Protein AF-A0A961WMD3-F1 (afdb_monomer)

Solvent-accessible surface area (backbone atoms only — not comparable to full-atom values): 5045 Å² total; per-residue (Å²): 136,81,81,78,78,79,78,76,82,46,42,66,55,52,54,49,48,43,68,72,74,46,56,74,76,60,48,69,50,53,70,40,63,73,36,66,57,94,98,42,69,40,70,45,73,60,82,41,80,91,43,36,37,92,47,68,89,90,78,50,33,69,35,70,65,55,52,50,55,49,52,56,51,51,54,56,60,65,73,104

pLDDT: mean 85.51, std 15.56, range [36.16, 97.44]

Foldseek 3Di:
DDDPPCPACFQVNLVVCLVPPDDPVLVVQVKGWPADDDLDTDIDRDPDPVQWDQDDPPGTDGDVVSVVSVVVSVVVSSVD

Structure (mmCIF, N/CA/C/O backbone):
data_AF-A0A961WMD3-F1
#
_entry.id   AF-A0A961WMD3-F1
#
loop_
_atom_site.group_PDB
_atom_site.id
_atom_site.type_symbol
_atom_site.label_atom_id
_atom_site.label_alt_id
_atom_site.label_comp_id
_atom_site.label_asym_id
_atom_site.label_entity_id
_atom_site.label_seq_id
_atom_site.pdbx_PDB_ins_code
_atom_site.Cartn_x
_atom_site.Cartn_y
_atom_site.Cartn_z
_atom_site.occupancy
_atom_site.B_iso_or_equiv
_atom_site.auth_seq_id
_atom_site.auth_comp_id
_atom_site.auth_asym_id
_atom_site.auth_atom_id
_atom_site.pdbx_PDB_model_num
ATOM 1 N N . MET A 1 1 ? -16.452 8.586 34.086 1.00 36.72 1 MET A N 1
ATOM 2 C CA . MET A 1 1 ? -15.275 7.806 33.657 1.00 36.72 1 MET A CA 1
ATOM 3 C C . MET A 1 1 ? -15.735 6.912 32.517 1.00 36.72 1 MET A C 1
ATOM 5 O O . MET A 1 1 ? -16.231 5.825 32.771 1.00 36.72 1 MET A O 1
ATOM 9 N N . ALA A 1 2 ? -15.741 7.442 31.292 1.00 36.16 2 ALA A N 1
ATOM 10 C CA . ALA A 1 2 ? -16.126 6.671 30.115 1.00 36.16 2 ALA A CA 1
ATOM 11 C C . ALA A 1 2 ? -14.916 5.836 29.699 1.00 36.16 2 ALA A C 1
ATOM 13 O O . ALA A 1 2 ? -13.817 6.370 29.558 1.00 36.16 2 ALA A O 1
ATOM 14 N N . GLN A 1 3 ? -15.116 4.527 29.615 1.00 39.75 3 GLN A N 1
ATOM 15 C CA . GLN A 1 3 ? -14.104 3.569 29.203 1.00 39.75 3 GLN A CA 1
ATOM 16 C C . GLN A 1 3 ? -13.710 3.890 27.757 1.00 39.75 3 GLN A C 1
ATOM 18 O O . GLN A 1 3 ? -14.543 3.822 26.859 1.00 39.75 3 GLN A O 1
ATOM 23 N N . SER A 1 4 ? -12.461 4.294 27.537 1.00 43.06 4 SER A N 1
ATOM 24 C CA . SER A 1 4 ? -11.857 4.305 26.209 1.00 43.06 4 SER A CA 1
ATOM 25 C C . SER A 1 4 ? -11.570 2.852 25.842 1.00 43.06 4 SER A C 1
ATOM 27 O O . SER A 1 4 ? -10.567 2.291 26.289 1.00 43.06 4 SER A O 1
ATOM 29 N N . GLU A 1 5 ? -12.480 2.217 25.104 1.00 46.47 5 GLU A N 1
ATOM 30 C CA . GLU A 1 5 ? -12.199 0.942 24.448 1.00 46.47 5 GLU A CA 1
ATOM 31 C C . GLU A 1 5 ? -10.994 1.147 23.529 1.00 46.47 5 GLU A C 1
ATOM 33 O O . GLU A 1 5 ? -11.061 1.828 22.507 1.00 46.47 5 GLU A O 1
ATOM 38 N N . ASN A 1 6 ? -9.850 0.614 23.947 1.00 53.69 6 ASN A N 1
ATOM 39 C CA . ASN A 1 6 ? -8.614 0.663 23.187 1.00 53.69 6 ASN A CA 1
ATOM 40 C C . ASN A 1 6 ? -8.730 -0.399 22.084 1.00 53.69 6 ASN A C 1
ATOM 42 O O . ASN A 1 6 ? -8.235 -1.518 22.231 1.00 53.69 6 ASN A O 1
ATOM 46 N N . ASN A 1 7 ? -9.469 -0.079 21.019 1.00 56.00 7 ASN A N 1
ATOM 47 C CA . ASN A 1 7 ? -9.637 -0.946 19.859 1.00 56.00 7 ASN A CA 1
ATOM 48 C C . ASN A 1 7 ? -8.314 -0.953 19.078 1.00 56.00 7 ASN A C 1
ATOM 50 O O . ASN A 1 7 ? -8.091 -0.146 18.180 1.00 56.00 7 ASN A O 1
ATOM 54 N N . SER A 1 8 ? -7.364 -1.775 19.522 1.00 68.88 8 SER A N 1
ATOM 55 C CA . SER A 1 8 ? -6.021 -1.799 18.949 1.00 68.88 8 SER A CA 1
ATOM 56 C C . SER A 1 8 ? -6.074 -2.404 17.547 1.00 68.88 8 SER A C 1
ATOM 58 O O . SER A 1 8 ? -6.140 -3.622 17.414 1.00 68.88 8 SER A O 1
ATOM 60 N N . PHE A 1 9 ? -5.985 -1.566 16.514 1.00 79.69 9 PHE A N 1
ATOM 61 C CA . PHE A 1 9 ? -5.863 -2.007 15.125 1.00 79.69 9 PHE A CA 1
ATOM 62 C C . PHE A 1 9 ? -4.570 -2.812 14.928 1.00 79.69 9 PHE A C 1
ATOM 64 O O . PHE A 1 9 ? -3.460 -2.313 15.171 1.00 79.69 9 PHE A O 1
ATOM 71 N N . SER A 1 10 ? -4.703 -4.085 14.551 1.00 86.94 10 SER A N 1
ATOM 72 C CA . SER A 1 10 ? -3.577 -5.009 14.424 1.00 86.94 10 SER A CA 1
ATOM 73 C C . SER A 1 10 ? -3.003 -5.044 13.005 1.00 86.94 10 SER A C 1
ATOM 75 O O . SER A 1 10 ? -3.615 -4.605 12.033 1.00 86.94 10 SER A O 1
ATOM 77 N N . LYS A 1 11 ? -1.812 -5.642 12.858 1.00 90.50 11 LYS A N 1
ATOM 78 C CA . LYS A 1 11 ? -1.214 -5.892 11.534 1.00 90.50 11 LYS A CA 1
ATOM 79 C C . LYS A 1 11 ? -2.114 -6.759 10.647 1.00 90.50 11 LYS A C 1
ATOM 81 O O . LYS A 1 11 ? -2.142 -6.570 9.436 1.00 90.50 11 LYS A O 1
ATOM 86 N N . ALA A 1 12 ? -2.814 -7.722 11.250 1.00 90.50 12 ALA A N 1
ATOM 87 C CA . ALA A 1 12 ? -3.698 -8.633 10.532 1.00 90.50 12 ALA A CA 1
ATOM 88 C C . ALA A 1 12 ? -4.950 -7.906 10.025 1.00 90.50 12 ALA A C 1
ATOM 90 O O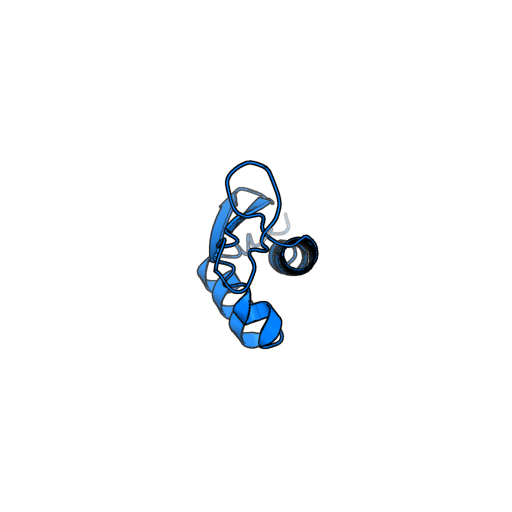 . ALA A 1 12 ? -5.366 -8.134 8.889 1.00 90.50 12 ALA A O 1
ATOM 91 N N . ASP A 1 13 ? -5.484 -6.976 10.820 1.00 91.06 13 ASP A N 1
ATOM 92 C CA . ASP A 1 13 ? -6.619 -6.140 10.419 1.00 91.06 13 ASP A CA 1
ATOM 93 C C . ASP A 1 13 ? -6.222 -5.234 9.249 1.00 91.06 13 ASP A C 1
ATOM 95 O O . ASP A 1 13 ? -6.912 -5.197 8.232 1.00 91.06 13 ASP A O 1
ATOM 99 N N . ALA A 1 14 ? -5.042 -4.606 9.326 1.00 91.75 14 ALA A N 1
ATOM 100 C CA . ALA A 1 14 ? -4.482 -3.808 8.235 1.00 91.75 14 ALA A CA 1
ATOM 101 C C . ALA A 1 14 ? -4.323 -4.610 6.936 1.00 91.75 14 ALA A C 1
ATOM 103 O O . ALA A 1 14 ? -4.671 -4.131 5.856 1.00 91.75 14 ALA A O 1
ATOM 104 N N . GLN A 1 15 ? -3.811 -5.840 7.034 1.00 92.69 15 GLN A N 1
ATOM 105 C CA . GLN A 1 15 ? -3.623 -6.715 5.877 1.00 92.69 15 GLN A CA 1
ATOM 106 C C . GLN A 1 15 ? -4.955 -7.166 5.265 1.00 92.69 15 GLN A C 1
ATOM 108 O O . GLN A 1 15 ? -5.061 -7.273 4.042 1.00 92.69 15 GLN A O 1
ATOM 113 N N . THR A 1 16 ? -5.962 -7.414 6.102 1.00 93.69 16 THR A N 1
ATOM 114 C CA . THR A 1 16 ? -7.313 -7.787 5.663 1.00 93.69 16 THR A CA 1
ATOM 115 C C . THR A 1 16 ? -7.974 -6.616 4.945 1.00 93.69 16 THR A C 1
ATOM 117 O O . THR A 1 16 ? -8.411 -6.756 3.804 1.00 93.69 16 THR A O 1
ATOM 120 N N . LEU A 1 17 ? -7.929 -5.425 5.548 1.00 92.75 17 LEU A N 1
ATOM 121 C CA . LEU A 1 17 ? -8.501 -4.207 4.978 1.00 92.75 17 LEU A CA 1
ATOM 122 C C . LEU A 1 17 ? -7.851 -3.837 3.634 1.00 92.75 17 LEU A C 1
ATOM 124 O O . LEU A 1 17 ? -8.547 -3.443 2.697 1.00 92.75 17 LEU A O 1
ATOM 128 N N . LEU A 1 18 ? -6.531 -4.035 3.508 1.00 93.94 18 LEU A N 1
ATOM 129 C CA . LEU A 1 18 ? -5.800 -3.908 2.241 1.00 93.94 18 LEU A CA 1
ATOM 130 C C . LEU A 1 18 ? -6.392 -4.788 1.130 1.00 93.94 18 LEU A C 1
ATOM 132 O O . LEU A 1 18 ? -6.492 -4.339 -0.011 1.00 93.94 18 LEU A O 1
ATOM 136 N N . GLY A 1 19 ? -6.773 -6.026 1.450 1.00 93.88 19 GLY A N 1
ATOM 137 C CA . GLY A 1 19 ? -7.331 -6.979 0.488 1.00 93.88 19 GLY A CA 1
ATOM 138 C C . GLY A 1 19 ? -8.801 -6.736 0.139 1.00 93.88 19 GLY A C 1
ATOM 139 O O . GLY A 1 19 ? -9.216 -7.040 -0.980 1.00 93.88 19 GLY A O 1
ATOM 140 N N . GLU A 1 20 ? -9.582 -6.185 1.066 1.00 94.44 20 GLU A N 1
ATOM 141 C CA . GLU A 1 20 ? -11.035 -6.041 0.906 1.00 94.44 20 GLU A CA 1
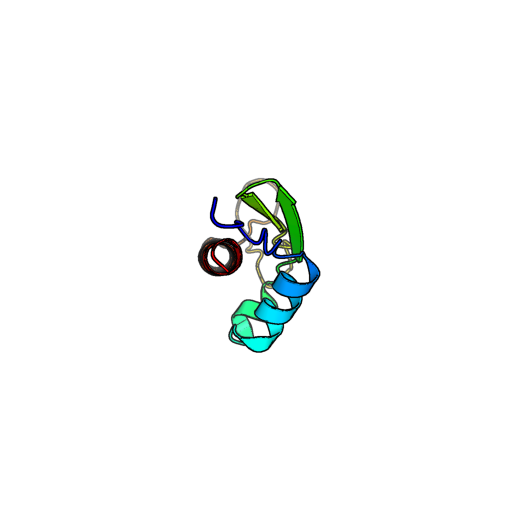ATOM 142 C C . GLU A 1 20 ? -11.458 -4.689 0.320 1.00 94.44 20 GLU A C 1
ATOM 144 O O . GLU A 1 20 ? -12.383 -4.633 -0.489 1.00 94.44 20 GLU A O 1
ATOM 149 N N . VAL A 1 21 ? -10.793 -3.599 0.714 1.00 93.81 21 VAL A N 1
ATOM 150 C CA . VAL A 1 21 ? -11.262 -2.232 0.416 1.00 93.81 21 VAL A CA 1
ATOM 151 C C . VAL A 1 21 ? -10.527 -1.601 -0.761 1.00 93.81 21 VAL A C 1
ATOM 153 O O . VAL A 1 21 ? -11.110 -0.817 -1.513 1.00 93.81 21 VAL A O 1
ATOM 156 N N . PHE A 1 22 ? -9.250 -1.927 -0.949 1.00 96.00 22 PHE A N 1
AT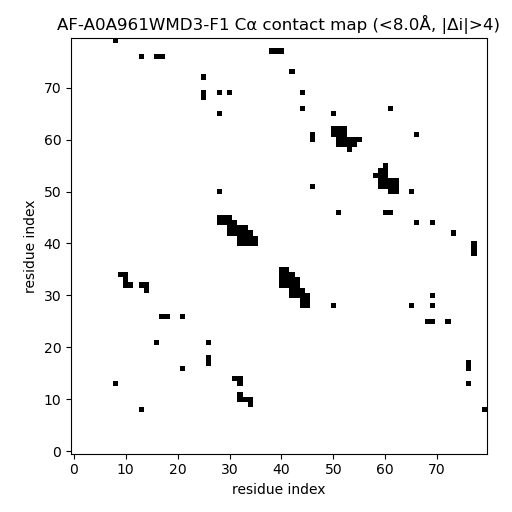OM 157 C CA . PHE A 1 22 ? -8.432 -1.267 -1.961 1.00 96.00 22 PHE A CA 1
ATOM 158 C C . PHE A 1 22 ? -8.492 -1.978 -3.306 1.00 96.00 22 PHE A C 1
ATOM 160 O O . PHE A 1 22 ? -8.564 -3.202 -3.396 1.00 96.00 22 PHE A O 1
ATOM 167 N N . ALA A 1 23 ? -8.414 -1.194 -4.380 1.00 96.75 23 ALA A N 1
ATOM 168 C CA . ALA A 1 23 ? -8.467 -1.715 -5.737 1.00 96.75 23 ALA A CA 1
ATOM 169 C C . ALA A 1 23 ? -7.282 -2.655 -6.057 1.00 96.75 23 ALA A C 1
ATOM 171 O O . ALA A 1 23 ? -6.186 -2.477 -5.515 1.00 96.75 23 ALA A O 1
ATOM 172 N N . PRO A 1 24 ? -7.426 -3.591 -7.016 1.00 96.12 24 PRO A N 1
ATOM 173 C CA . PRO A 1 24 ? -6.392 -4.588 -7.309 1.00 96.12 24 PRO A CA 1
ATOM 174 C C . PRO A 1 24 ? -5.008 -4.015 -7.653 1.00 96.12 24 PRO A C 1
ATOM 176 O O . PRO A 1 24 ? -3.989 -4.627 -7.346 1.00 96.12 24 PRO A O 1
ATOM 179 N N . TRP A 1 25 ? -4.928 -2.842 -8.289 1.00 94.31 25 TRP A N 1
ATOM 180 C CA . TRP A 1 25 ? -3.640 -2.203 -8.599 1.00 94.31 25 TRP A CA 1
ATOM 181 C C . TRP A 1 25 ? -2.941 -1.612 -7.367 1.00 94.31 25 TRP A C 1
ATOM 183 O O . TRP A 1 25 ? -1.718 -1.508 -7.370 1.00 94.31 25 TRP A O 1
ATOM 193 N N . VAL A 1 26 ? -3.690 -1.263 -6.318 1.00 96.56 26 VAL A N 1
ATOM 194 C CA . VAL A 1 26 ? -3.139 -0.836 -5.024 1.00 96.56 26 VAL A CA 1
ATOM 195 C C . VAL A 1 26 ? -2.634 -2.049 -4.253 1.00 96.56 26 VAL A C 1
ATOM 197 O O . VAL A 1 26 ? -1.524 -2.030 -3.735 1.00 96.56 26 VAL A O 1
ATOM 200 N N . GLN A 1 27 ? -3.389 -3.150 -4.259 1.00 95.75 27 GLN A N 1
ATOM 201 C CA . GLN A 1 27 ? -2.953 -4.412 -3.650 1.00 95.75 27 GLN A CA 1
ATOM 202 C C . GLN A 1 27 ? -1.629 -4.910 -4.254 1.00 95.75 27 GLN A C 1
ATOM 204 O O . GLN A 1 27 ? -0.757 -5.403 -3.540 1.00 95.75 27 GLN A O 1
ATOM 209 N N . LYS A 1 28 ? -1.426 -4.699 -5.563 1.00 95.69 28 LYS A N 1
ATOM 210 C CA . LYS A 1 28 ? -0.169 -5.010 -6.268 1.00 95.69 28 LYS A CA 1
ATOM 211 C C . LYS A 1 28 ? 1.044 -4.193 -5.816 1.00 95.69 28 LYS A C 1
ATOM 213 O O . LYS A 1 28 ? 2.161 -4.576 -6.152 1.00 95.69 28 LYS A O 1
ATOM 218 N N . LEU A 1 29 ? 0.863 -3.113 -5.050 1.00 96.50 29 LEU A N 1
ATOM 219 C CA . LEU A 1 29 ? 1.987 -2.439 -4.390 1.00 96.50 29 LEU A CA 1
ATOM 220 C C . LEU A 1 29 ? 2.682 -3.366 -3.383 1.00 96.50 29 LEU A C 1
ATOM 222 O O . LEU A 1 29 ? 3.854 -3.157 -3.082 1.00 96.50 29 LEU A O 1
ATOM 226 N N . GLY A 1 30 ? 1.979 -4.385 -2.875 1.00 96.00 30 GLY A N 1
ATOM 227 C CA . GLY A 1 30 ? 2.539 -5.363 -1.948 1.00 96.00 30 GLY A CA 1
ATOM 228 C C . GLY A 1 30 ? 2.901 -4.757 -0.595 1.00 96.00 30 GLY A C 1
ATOM 229 O O . GLY A 1 30 ? 3.901 -5.154 -0.008 1.00 96.00 30 GLY A O 1
ATOM 230 N N . LEU A 1 31 ? 2.130 -3.768 -0.129 1.00 97.00 31 LEU A N 1
ATOM 231 C CA . LEU A 1 31 ? 2.344 -3.142 1.174 1.00 97.00 31 LEU A CA 1
ATOM 232 C C . LEU A 1 31 ? 2.241 -4.180 2.290 1.00 97.00 31 LEU A C 1
ATOM 234 O O . LEU A 1 31 ? 1.255 -4.912 2.367 1.00 97.00 31 LEU A O 1
ATOM 238 N N . VAL A 1 32 ? 3.244 -4.199 3.166 1.00 95.56 32 VAL A N 1
ATOM 239 C CA . VAL A 1 32 ? 3.297 -5.103 4.318 1.00 95.56 32 VAL A CA 1
ATOM 240 C C . VAL A 1 32 ? 3.186 -4.284 5.604 1.00 95.56 32 VAL A C 1
ATOM 242 O O . VAL A 1 32 ? 4.044 -3.430 5.846 1.00 95.56 32 VAL A O 1
ATOM 245 N N . PRO A 1 33 ? 2.160 -4.508 6.442 1.00 93.88 33 PRO A N 1
ATOM 246 C CA . PRO A 1 33 ? 2.082 -3.898 7.761 1.00 93.88 33 PRO A CA 1
ATOM 247 C C . PRO A 1 33 ? 3.189 -4.446 8.670 1.00 93.88 33 PRO A C 1
ATOM 249 O O . PRO A 1 33 ? 3.208 -5.625 9.020 1.00 93.88 33 PRO A O 1
ATOM 252 N N . GLU A 1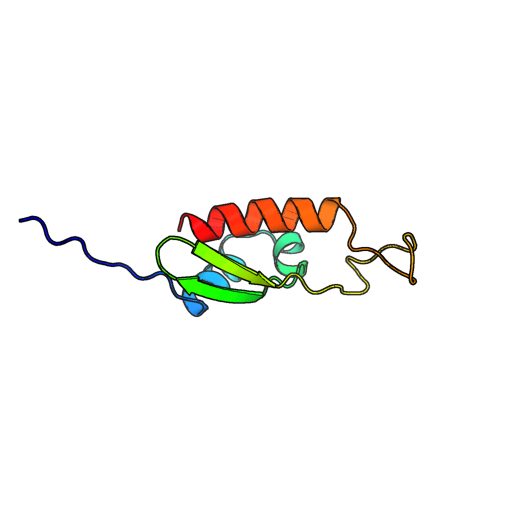 34 ? 4.085 -3.575 9.124 1.00 93.25 34 GLU A N 1
ATOM 253 C CA . GLU A 1 34 ? 5.109 -3.895 10.131 1.00 93.25 34 GLU A CA 1
ATOM 254 C C . GLU A 1 34 ? 4.591 -3.659 11.556 1.00 93.25 34 GLU A C 1
ATOM 256 O O . GLU A 1 34 ? 5.238 -4.023 12.541 1.00 93.25 34 GLU A O 1
ATOM 261 N N . GLY A 1 35 ? 3.384 -3.106 11.670 1.00 82.38 35 GLY A N 1
ATOM 262 C CA . GLY A 1 35 ? 2.727 -2.731 12.912 1.00 82.38 35 GLY A CA 1
ATOM 263 C C . GLY A 1 35 ? 3.209 -1.407 13.467 1.00 82.38 35 GLY A C 1
ATOM 264 O O . GLY A 1 35 ? 3.935 -0.642 12.830 1.00 82.38 35 GLY A O 1
ATOM 265 N N . GLY A 1 36 ? 2.753 -1.125 14.676 1.00 80.94 36 GLY A N 1
ATOM 266 C CA . GLY A 1 36 ? 2.781 0.217 15.209 1.00 80.94 36 GLY A CA 1
ATOM 267 C C . GLY A 1 36 ? 2.749 0.261 16.722 1.00 80.94 36 GLY A C 1
ATOM 268 O O . GLY A 1 36 ? 2.546 -0.750 17.396 1.00 80.94 36 GLY A O 1
ATOM 269 N N . LYS A 1 37 ? 2.964 1.461 17.248 1.00 77.50 37 LYS A N 1
ATOM 270 C CA . LYS A 1 37 ? 2.766 1.811 18.655 1.00 77.50 37 LYS A CA 1
ATOM 271 C C . LYS A 1 37 ? 1.992 3.118 18.700 1.00 77.50 37 LYS A C 1
ATOM 273 O O . LYS A 1 37 ? 2.239 3.974 17.859 1.00 77.50 37 LYS A O 1
ATOM 278 N N . GLU A 1 38 ? 1.089 3.238 19.672 1.00 74.44 38 GLU A N 1
ATOM 279 C CA . GLU A 1 38 ? 0.423 4.479 20.105 1.00 74.44 38 GLU A CA 1
ATOM 280 C C . GLU A 1 38 ? 0.283 5.555 19.010 1.00 74.44 38 GLU A C 1
ATOM 282 O O . GLU A 1 38 ? 1.072 6.495 18.922 1.00 74.44 38 GLU A O 1
ATOM 287 N N . GLY A 1 39 ? -0.723 5.397 18.144 1.00 80.31 39 GLY A N 1
ATOM 288 C CA . GLY A 1 39 ? -1.061 6.388 17.113 1.00 80.31 39 GLY A CA 1
ATOM 289 C C . GLY A 1 39 ? -0.120 6.432 15.903 1.00 80.31 39 GLY A C 1
ATOM 290 O O . GLY A 1 39 ? -0.267 7.302 15.047 1.00 80.31 39 GLY A O 1
ATOM 291 N N . ARG A 1 40 ? 0.845 5.512 15.797 1.00 86.19 40 ARG A N 1
ATOM 292 C CA . ARG A 1 40 ? 1.730 5.392 14.633 1.00 86.19 40 ARG A CA 1
ATOM 293 C C . ARG A 1 40 ? 1.787 3.954 14.140 1.00 86.19 40 ARG A C 1
ATOM 295 O O . ARG A 1 40 ? 2.108 3.052 14.905 1.00 86.19 40 ARG A O 1
ATOM 302 N N . GLN A 1 41 ? 1.559 3.768 12.844 1.00 89.94 41 GLN A N 1
ATOM 303 C CA . GLN A 1 41 ? 1.709 2.496 12.137 1.00 89.94 41 GLN A CA 1
ATOM 304 C C . GLN A 1 41 ? 2.874 2.579 11.149 1.00 89.94 41 GLN A C 1
ATOM 306 O O . GLN A 1 41 ? 3.165 3.646 10.606 1.00 89.94 41 GLN A O 1
ATOM 311 N N . THR A 1 42 ? 3.554 1.457 10.938 1.00 93.06 42 THR A N 1
ATOM 312 C CA . THR A 1 42 ? 4.675 1.334 10.001 1.00 93.06 42 THR A CA 1
ATOM 313 C C . THR A 1 42 ? 4.328 0.312 8.930 1.00 93.06 42 THR A C 1
ATOM 315 O O . THR A 1 42 ? 3.772 -0.746 9.228 1.00 93.06 42 THR A O 1
ATOM 318 N N . PHE A 1 43 ? 4.685 0.625 7.687 1.00 95.94 43 PHE A N 1
ATOM 319 C CA . PHE A 1 43 ? 4.467 -0.232 6.530 1.00 95.94 43 PHE A CA 1
ATOM 320 C C . PHE A 1 43 ? 5.727 -0.290 5.670 1.00 95.94 43 PHE A C 1
ATOM 322 O O . PHE A 1 43 ? 6.428 0.714 5.515 1.00 95.94 43 PHE A O 1
ATOM 329 N N . SER A 1 44 ? 5.970 -1.452 5.075 1.00 96.00 44 SER A N 1
ATOM 330 C CA . SER A 1 44 ? 7.039 -1.681 4.107 1.00 96.00 44 SER A CA 1
ATOM 331 C C . SER A 1 44 ? 6.472 -1.665 2.687 1.00 96.00 44 SER A C 1
ATOM 333 O O . SER A 1 44 ? 5.532 -2.400 2.384 1.00 96.00 44 SER A O 1
ATOM 335 N N . LEU A 1 45 ? 7.063 -0.850 1.807 1.00 96.75 45 LEU A N 1
ATOM 336 C CA . LEU A 1 45 ? 6.812 -0.874 0.362 1.00 96.75 45 LEU A CA 1
ATOM 337 C C . LEU A 1 45 ? 7.960 -1.628 -0.331 1.00 96.75 45 LEU A C 1
ATOM 339 O O . LEU A 1 45 ? 9.078 -1.104 -0.378 1.00 96.75 45 LEU A O 1
ATOM 343 N N . PRO A 1 46 ? 7.734 -2.841 -0.863 1.00 93.31 46 PRO A N 1
ATOM 344 C CA . PRO A 1 46 ? 8.791 -3.613 -1.505 1.00 93.31 46 PRO A CA 1
ATOM 345 C C . PRO A 1 46 ? 9.226 -2.973 -2.830 1.00 93.31 46 PRO A C 1
ATOM 347 O O . PRO A 1 46 ? 8.409 -2.640 -3.683 1.00 93.31 46 PRO A O 1
ATOM 350 N N . ALA A 1 47 ? 10.536 -2.852 -3.049 1.00 91.06 47 ALA A N 1
ATOM 351 C CA . ALA A 1 47 ? 11.109 -2.342 -4.296 1.00 91.06 47 ALA A CA 1
ATOM 352 C C . ALA A 1 47 ? 11.098 -3.415 -5.407 1.00 91.06 47 ALA A C 1
ATOM 354 O O . ALA A 1 47 ? 12.143 -3.894 -5.846 1.00 91.06 47 ALA A O 1
ATOM 355 N N . THR A 1 48 ? 9.906 -3.831 -5.840 1.00 90.62 48 THR A N 1
ATOM 356 C CA . THR A 1 48 ? 9.735 -4.855 -6.883 1.00 90.62 48 THR A CA 1
ATOM 357 C C . THR A 1 48 ? 10.035 -4.304 -8.281 1.00 90.62 48 THR A C 1
ATOM 359 O O . THR A 1 48 ? 9.993 -3.093 -8.514 1.00 90.62 48 THR A O 1
ATOM 362 N N . GLY A 1 49 ? 10.297 -5.193 -9.247 1.00 88.88 49 GLY A N 1
ATOM 363 C CA . GLY A 1 49 ? 10.551 -4.804 -10.642 1.00 88.88 49 GLY A CA 1
ATOM 364 C C . GLY A 1 49 ? 9.416 -3.991 -11.281 1.00 88.88 49 GLY A C 1
ATOM 365 O O . GLY A 1 49 ? 9.679 -3.132 -12.120 1.00 88.88 49 GLY A O 1
ATOM 366 N N . ASP A 1 50 ? 8.175 -4.188 -10.830 1.00 89.12 50 ASP A N 1
ATOM 367 C CA . ASP A 1 50 ? 7.002 -3.449 -11.313 1.00 89.12 50 ASP A CA 1
ATOM 368 C C . ASP A 1 50 ? 6.964 -1.995 -10.809 1.00 89.12 50 ASP A C 1
ATOM 370 O O . ASP A 1 50 ? 6.406 -1.109 -11.470 1.00 89.12 50 ASP A O 1
ATOM 374 N N . LEU A 1 51 ? 7.592 -1.715 -9.663 1.00 92.75 51 LEU A N 1
ATOM 375 C CA . LEU A 1 51 ? 7.594 -0.399 -9.011 1.00 92.75 51 LEU A CA 1
ATOM 376 C C . LEU A 1 51 ? 8.896 0.373 -9.236 1.00 92.75 51 LEU A C 1
ATOM 378 O O . LEU A 1 51 ? 8.898 1.606 -9.257 1.00 92.75 51 LEU A O 1
ATOM 382 N N . VAL A 1 52 ? 10.002 -0.337 -9.442 1.00 92.44 52 VAL A N 1
ATOM 383 C CA . VAL A 1 52 ? 11.313 0.259 -9.691 1.00 92.44 52 VAL A CA 1
ATOM 384 C C . VAL A 1 52 ? 11.418 0.732 -11.142 1.00 92.44 52 VAL A C 1
ATOM 386 O O . VAL A 1 52 ? 10.942 0.092 -12.082 1.00 92.44 52 VAL A O 1
ATOM 389 N N . ARG A 1 53 ? 12.028 1.897 -11.354 1.00 90.12 53 ARG A N 1
ATOM 390 C CA . ARG A 1 53 ? 12.346 2.437 -12.681 1.00 90.12 53 ARG A CA 1
ATOM 391 C C . ARG A 1 53 ? 13.852 2.541 -12.847 1.00 90.12 53 ARG A C 1
ATOM 393 O O . ARG A 1 53 ? 14.587 2.752 -11.884 1.00 90.12 53 ARG A O 1
ATOM 400 N N . LYS A 1 54 ? 14.302 2.406 -14.096 1.00 80.75 54 LYS A N 1
ATOM 401 C CA . LYS A 1 54 ? 15.694 2.660 -14.474 1.00 80.75 54 LYS A CA 1
ATOM 402 C C . LYS A 1 54 ? 15.964 4.158 -14.305 1.00 80.75 54 LYS A C 1
ATOM 404 O O . LYS A 1 54 ? 15.450 4.963 -15.074 1.00 80.75 54 LYS A O 1
ATOM 409 N N . GLY A 1 55 ? 16.720 4.519 -13.272 1.00 64.81 55 GLY A N 1
ATOM 410 C CA . GLY A 1 55 ? 17.058 5.903 -12.939 1.00 64.81 55 GLY A CA 1
ATOM 411 C C . GLY A 1 55 ? 17.460 6.050 -11.470 1.00 64.81 55 GLY A C 1
ATOM 412 O O . GLY A 1 55 ? 16.969 5.310 -10.624 1.00 64.81 55 GLY A O 1
ATOM 413 N N . GLY A 1 56 ? 18.366 6.987 -11.181 1.00 63.50 56 GLY A N 1
ATOM 414 C CA . GLY A 1 56 ? 18.920 7.239 -9.844 1.00 63.50 56 GLY A CA 1
ATOM 415 C C . GLY A 1 56 ? 20.335 6.666 -9.634 1.00 63.50 56 GLY A C 1
ATOM 416 O O . GLY A 1 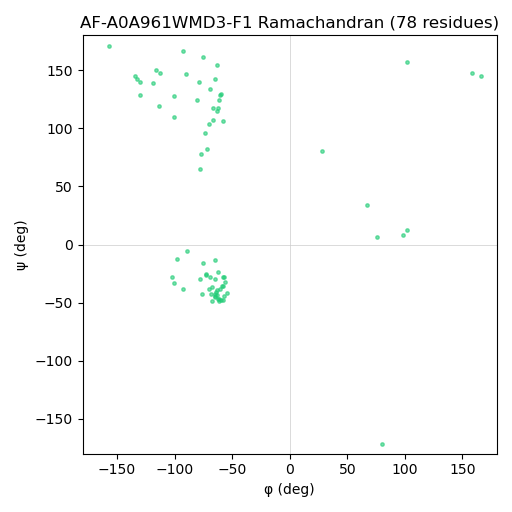56 ? 20.741 5.746 -10.353 1.00 63.50 56 GLY A O 1
ATOM 417 N N . PRO A 1 57 ? 21.118 7.201 -8.676 1.00 57.88 57 PRO A N 1
ATOM 418 C CA . PRO A 1 57 ? 22.425 6.644 -8.329 1.00 57.88 57 PRO A CA 1
ATOM 419 C C . PRO A 1 57 ? 22.262 5.208 -7.806 1.00 57.88 57 PRO A C 1
ATOM 421 O O . PRO A 1 57 ? 21.518 4.988 -6.858 1.00 57.88 57 PRO A O 1
ATOM 424 N N . GLY A 1 58 ? 22.944 4.230 -8.413 1.00 66.62 58 GLY A N 1
ATOM 425 C CA . GLY A 1 58 ? 22.982 2.850 -7.899 1.00 66.62 58 GLY A CA 1
ATOM 426 C C . GLY A 1 58 ? 22.025 1.830 -8.536 1.00 66.62 58 GLY A C 1
ATOM 427 O O . GLY A 1 58 ? 21.983 0.698 -8.071 1.00 66.62 58 GLY A O 1
ATOM 428 N N . GLY A 1 59 ? 21.315 2.160 -9.623 1.00 65.19 59 GLY A N 1
ATOM 429 C CA . GLY A 1 59 ? 20.708 1.128 -10.487 1.00 65.19 59 GLY A CA 1
ATOM 430 C C . GLY A 1 59 ? 19.207 0.864 -10.327 1.00 65.19 59 GLY A C 1
ATOM 431 O O . GLY A 1 59 ? 18.703 -0.085 -10.924 1.00 65.19 59 GLY A O 1
ATOM 432 N N . GLY A 1 60 ? 18.467 1.719 -9.620 1.00 80.75 60 GLY A N 1
ATOM 433 C CA . GLY A 1 60 ? 17.003 1.704 -9.639 1.00 80.75 60 GLY A CA 1
ATOM 434 C C . GLY A 1 60 ? 16.386 2.533 -8.518 1.00 80.75 60 GLY A C 1
ATOM 435 O O . GLY A 1 60 ? 16.914 2.575 -7.411 1.00 80.75 60 GLY A O 1
ATOM 436 N N . VAL A 1 61 ? 15.254 3.175 -8.800 1.00 90.12 61 VAL A N 1
ATOM 437 C CA . VAL A 1 61 ? 14.480 3.949 -7.819 1.00 90.12 61 VAL A CA 1
ATOM 438 C C . VAL A 1 61 ? 13.015 3.533 -7.870 1.00 90.12 61 VAL A C 1
ATOM 440 O O . VAL A 1 61 ? 12.474 3.313 -8.955 1.00 90.12 61 VAL A O 1
ATOM 443 N N . VAL A 1 62 ? 12.357 3.424 -6.714 1.00 91.06 62 VAL A N 1
ATOM 444 C CA . VAL A 1 62 ? 10.895 3.268 -6.664 1.00 91.06 62 VAL A CA 1
ATOM 445 C C . VAL A 1 62 ? 10.264 4.499 -7.313 1.00 91.06 62 VAL A C 1
ATOM 447 O O . VAL A 1 62 ? 10.619 5.631 -6.980 1.00 91.06 62 VAL A O 1
ATOM 450 N N . CYS A 1 63 ? 9.359 4.304 -8.273 1.00 92.06 63 CYS A N 1
ATOM 451 C CA . CYS A 1 63 ? 8.758 5.435 -8.968 1.00 92.06 63 CYS A CA 1
ATOM 452 C C . CYS A 1 63 ? 7.923 6.288 -8.003 1.00 92.06 63 CYS A C 1
ATOM 454 O O . CYS A 1 63 ? 7.225 5.770 -7.130 1.00 92.06 63 CYS A O 1
ATOM 456 N N . GLY A 1 64 ? 7.954 7.610 -8.188 1.00 93.12 64 GLY A N 1
ATOM 457 C CA . GLY A 1 64 ? 7.216 8.533 -7.320 1.00 93.12 64 GLY A CA 1
ATOM 458 C C . GLY A 1 64 ? 5.709 8.259 -7.286 1.00 93.12 64 GLY A C 1
ATOM 459 O O . GLY A 1 64 ? 5.072 8.489 -6.269 1.00 93.12 64 GLY A O 1
ATOM 460 N N . GLN A 1 65 ? 5.145 7.699 -8.360 1.00 94.88 65 GLN A N 1
ATOM 461 C CA . GLN A 1 65 ? 3.732 7.318 -8.418 1.00 94.88 65 GLN A CA 1
ATOM 462 C C . GLN A 1 65 ? 3.409 6.138 -7.492 1.00 94.88 65 GLN A C 1
ATOM 464 O O . GLN A 1 65 ? 2.406 6.182 -6.786 1.00 94.88 65 GLN A O 1
ATOM 469 N N . ALA A 1 66 ? 4.265 5.111 -7.457 1.00 95.12 66 ALA A N 1
ATOM 470 C CA . ALA A 1 66 ? 4.111 3.990 -6.532 1.00 95.12 66 ALA A CA 1
ATOM 471 C C . ALA A 1 66 ? 4.253 4.460 -5.082 1.00 95.12 66 ALA A C 1
ATOM 473 O O . ALA A 1 66 ? 3.465 4.063 -4.230 1.00 95.12 66 ALA A O 1
ATOM 474 N N . LEU A 1 67 ? 5.210 5.356 -4.821 1.00 95.94 67 LEU A N 1
ATOM 475 C CA . LEU A 1 67 ? 5.387 5.957 -3.503 1.00 95.94 67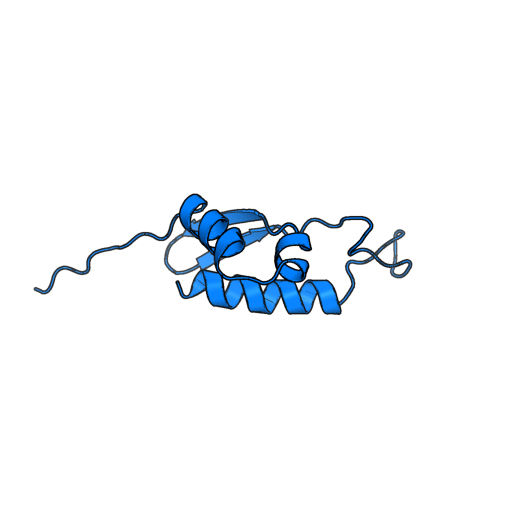 LEU A CA 1
ATOM 476 C C . LEU A 1 67 ? 4.169 6.795 -3.080 1.00 95.94 67 LEU A C 1
ATOM 478 O O . LEU A 1 67 ? 3.726 6.684 -1.942 1.00 95.94 67 LEU A O 1
ATOM 482 N N . ALA A 1 68 ? 3.605 7.600 -3.983 1.00 97.38 68 ALA A N 1
ATOM 483 C CA . ALA A 1 68 ? 2.420 8.408 -3.701 1.00 97.38 68 ALA A CA 1
ATOM 484 C C . ALA A 1 68 ? 1.185 7.539 -3.418 1.00 97.38 68 ALA A C 1
ATOM 486 O O . ALA A 1 68 ? 0.476 7.784 -2.446 1.00 97.38 68 ALA A O 1
ATOM 487 N N . ALA A 1 69 ? 0.963 6.492 -4.219 1.00 97.44 69 ALA A N 1
ATOM 488 C CA . ALA A 1 69 ? -0.125 5.544 -3.991 1.00 97.44 69 ALA A CA 1
ATOM 489 C C . ALA A 1 69 ? 0.046 4.785 -2.665 1.00 97.44 69 ALA A C 1
ATOM 491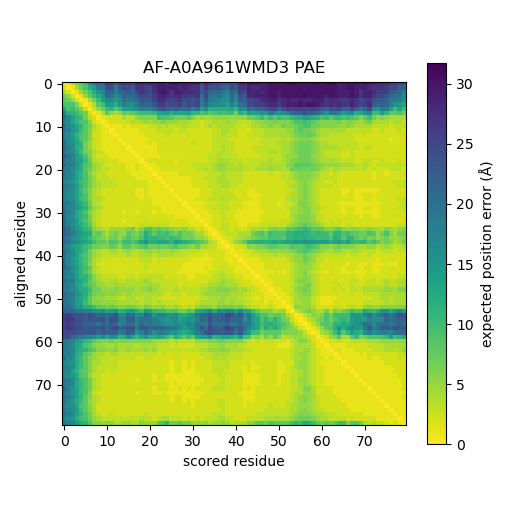 O O . ALA A 1 69 ? -0.923 4.586 -1.934 1.00 97.44 69 ALA A O 1
ATOM 492 N N . ALA A 1 70 ? 1.282 4.407 -2.323 1.00 97.44 70 ALA A N 1
ATOM 493 C CA . ALA A 1 70 ? 1.592 3.809 -1.033 1.00 97.44 70 ALA A CA 1
ATOM 494 C C . ALA A 1 70 ? 1.283 4.766 0.125 1.00 97.44 70 ALA A C 1
ATOM 496 O O . ALA A 1 70 ? 0.633 4.349 1.076 1.00 97.44 70 ALA A O 1
ATOM 497 N N . ALA A 1 71 ? 1.699 6.033 0.029 1.00 97.12 71 ALA A N 1
ATOM 498 C CA . ALA A 1 71 ? 1.464 7.046 1.056 1.00 97.12 71 ALA A CA 1
ATOM 499 C C . ALA A 1 71 ? -0.034 7.268 1.328 1.00 97.12 71 ALA A C 1
ATOM 501 O O . ALA A 1 71 ? -0.451 7.221 2.481 1.00 97.12 71 ALA A O 1
ATOM 502 N N . ASP A 1 72 ? -0.840 7.438 0.278 1.00 97.31 72 ASP A N 1
ATOM 503 C CA . ASP A 1 72 ? -2.299 7.570 0.390 1.00 97.31 72 ASP A CA 1
ATOM 504 C C . ASP A 1 72 ? -2.930 6.345 1.077 1.00 97.31 72 ASP A C 1
ATOM 506 O O . ASP A 1 72 ? -3.658 6.466 2.064 1.00 97.31 72 ASP A O 1
ATOM 510 N N . THR A 1 73 ? -2.542 5.146 0.632 1.00 96.62 73 THR A N 1
ATOM 511 C CA . THR A 1 73 ? -3.052 3.880 1.175 1.00 96.62 73 THR A CA 1
ATOM 512 C C . THR A 1 73 ? -2.725 3.723 2.661 1.00 96.62 73 THR A C 1
ATOM 514 O O . THR A 1 73 ? -3.611 3.424 3.462 1.00 96.62 73 THR A O 1
ATOM 517 N N . VAL A 1 74 ? -1.470 3.951 3.066 1.00 95.44 74 VAL A N 1
ATOM 518 C CA . VAL A 1 74 ? -1.074 3.805 4.478 1.00 95.44 74 VAL A CA 1
ATOM 519 C C . VAL A 1 74 ? -1.683 4.887 5.364 1.00 95.44 74 VAL A C 1
ATOM 521 O O . VAL A 1 74 ? -1.920 4.625 6.539 1.00 95.44 74 VAL A O 1
ATOM 524 N N . SER A 1 75 ? -1.976 6.077 4.828 1.00 94.62 75 SER A N 1
ATOM 525 C CA . SER A 1 75 ? -2.705 7.114 5.563 1.00 94.62 75 SER A CA 1
ATOM 526 C C . SER A 1 75 ? -4.133 6.685 5.885 1.00 94.62 75 SER A C 1
ATOM 528 O O . SER A 1 75 ? -4.561 6.866 7.021 1.00 94.62 75 SER A O 1
ATOM 530 N N . VAL A 1 76 ? -4.845 6.065 4.940 1.00 93.50 76 VAL A N 1
ATOM 531 C CA . VAL A 1 76 ? -6.180 5.503 5.203 1.00 93.50 76 VAL A CA 1
ATOM 532 C C . VAL A 1 76 ? -6.105 4.393 6.255 1.00 93.50 76 VAL A C 1
ATOM 534 O O . VAL A 1 76 ? -6.865 4.417 7.218 1.00 93.50 76 VAL A O 1
ATOM 537 N N . LEU A 1 77 ? -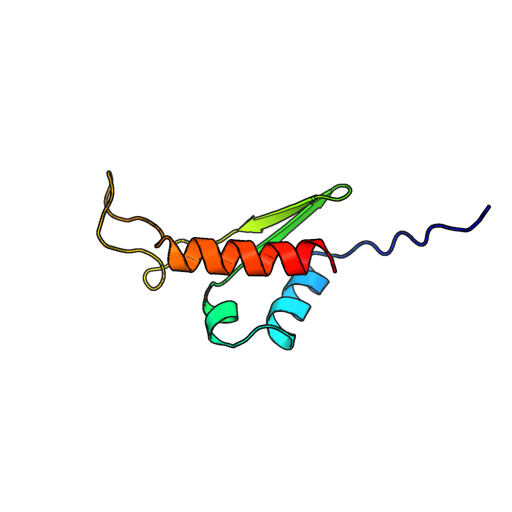5.154 3.461 6.125 1.00 91.38 77 LEU A N 1
ATOM 538 C CA . LEU A 1 77 ? -4.982 2.359 7.084 1.00 91.38 77 LEU A CA 1
ATOM 539 C C . LEU A 1 77 ? -4.571 2.829 8.484 1.00 91.38 77 LEU A C 1
ATOM 541 O O . LEU A 1 77 ? -4.872 2.158 9.460 1.00 91.38 77 LEU A O 1
ATOM 545 N N . ALA A 1 78 ? -3.856 3.948 8.594 1.00 89.62 78 ALA A N 1
ATOM 546 C CA . ALA A 1 78 ? -3.455 4.508 9.882 1.00 89.62 78 ALA A CA 1
ATOM 547 C C . ALA A 1 78 ? -4.609 5.203 10.628 1.00 89.62 78 ALA A C 1
ATOM 549 O O . ALA A 1 78 ? -4.459 5.487 11.816 1.00 89.62 78 ALA A O 1
ATOM 550 N N . LEU A 1 79 ? -5.714 5.509 9.938 1.00 87.75 79 LEU A N 1
ATOM 551 C CA . LEU A 1 79 ? -6.916 6.132 10.504 1.00 87.75 79 LEU A CA 1
ATOM 552 C C . LEU A 1 79 ? -8.030 5.127 10.837 1.00 87.75 79 LEU A C 1
ATOM 554 O O . LEU A 1 79 ? -9.000 5.521 11.485 1.00 87.75 79 LEU A O 1
ATOM 558 N N . ALA A 1 80 ? -7.912 3.888 10.357 1.00 82.25 80 ALA A N 1
ATOM 559 C CA . ALA A 1 80 ? -8.839 2.793 10.637 1.00 82.25 80 ALA A CA 1
ATOM 560 C C . ALA A 1 80 ? -8.620 2.223 12.048 1.00 82.25 80 ALA A C 1
ATOM 562 O O . ALA A 1 80 ? -9.638 1.858 12.677 1.00 82.25 80 ALA A O 1
#

Nearest PDB structures (foldseek):
  7oyc-assembly1_T2  TM=3.783E-01  e=4.177E+00  Xenopus laevis
  1fxk-assembly1_C-2  TM=2.176E-01  e=3.660E+00  Methanothermobacter thermautotrophicus

Mean predicted aligned error: 6.66 Å

Secondary structure (DSSP, 8-state):
----------HHHHHHHHHHHS-HHHHTT--EEEEEETTEEEEE----TTTEES-STTS-EE-HHHHHHHHHHHHHHHH-

Sequence (80 aa):
MAQSENNSFSKADAQTLLGEVFAPWVQKLGLVPEGGKEGRQTFSLPATGDLVRKGGPGGGVV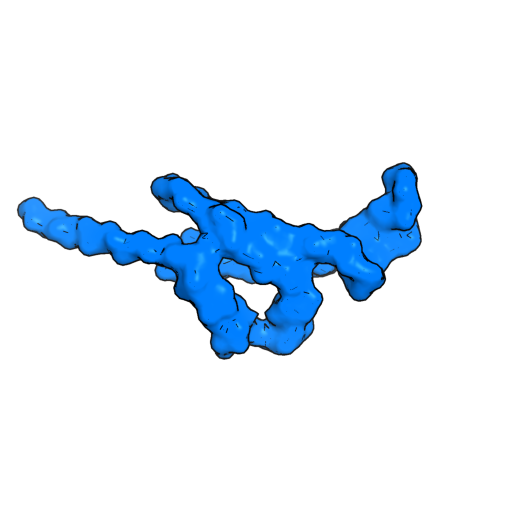CGQALAAAADTVSVLALA

Radius of gyration: 15.12 Å; Cα contacts (8 Å, |Δi|>4): 75; chains: 1; bounding box: 39×17×48 Å